Protein AF-A0A2V9XTF3-F1 (afdb_monomer)

Foldseek 3Di:
DDDDDDDDDDDDDDPDPPPPDPDPDPDPPDDPPPPDDDDDDDPDDDDPDPDPPPDAPFPDAAPNDTDHPVQLVVQLCVVPVVCVVVVDDDPVCVVVSSVVSVVVVNVVVVVVVVCVVVVPDDDPVNVVVD

Sequence (130 aa):
MRFQVGLGKAIGVAVMVSAVGCSAQVVASHAPTLVAPKAANAAVTTSPTPAPASSGNPVARVNGAVLTDRDLMREIEAIFPYAKIHNGVPKDMEPEMRKGALEMIIFEELLYQQALREKRTVASERLQRS

Structure (mmCIF, N/CA/C/O backbone):
data_AF-A0A2V9XTF3-F1
#
_entry.id   AF-A0A2V9XTF3-F1
#
loop_
_atom_site.group_PDB
_atom_site.id
_atom_site.type_symbol
_atom_site.label_atom_id
_atom_site.label_alt_id
_atom_site.label_comp_id
_atom_site.label_asym_id
_atom_site.label_entity_id
_atom_site.label_seq_id
_atom_site.pdbx_PDB_ins_code
_atom_site.Cartn_x
_atom_site.Cartn_y
_atom_site.Cartn_z
_atom_site.occupancy
_atom_site.B_iso_or_equiv
_atom_site.auth_seq_id
_atom_site.auth_comp_id
_atom_site.auth_asym_id
_atom_site.auth_atom_id
_atom_site.pdbx_PDB_model_num
ATOM 1 N N . MET A 1 1 ? 45.839 84.682 -0.759 1.00 36.44 1 MET A N 1
ATOM 2 C CA . MET A 1 1 ? 44.995 85.628 0.014 1.00 36.44 1 MET A CA 1
ATOM 3 C C . MET A 1 1 ? 43.551 85.399 -0.444 1.00 36.44 1 MET A C 1
ATOM 5 O O . MET A 1 1 ? 43.352 85.412 -1.645 1.00 36.44 1 MET A O 1
ATOM 9 N N . ARG A 1 2 ? 42.655 84.812 0.380 1.00 36.16 2 ARG A N 1
ATOM 10 C CA . ARG A 1 2 ? 41.664 85.500 1.262 1.00 36.16 2 ARG A CA 1
ATOM 11 C C . ARG A 1 2 ? 40.762 86.443 0.432 1.00 36.16 2 ARG A C 1
ATOM 13 O O . ARG A 1 2 ? 41.333 87.325 -0.185 1.00 36.16 2 ARG A O 1
ATOM 20 N N . PHE A 1 3 ? 39.429 86.363 0.313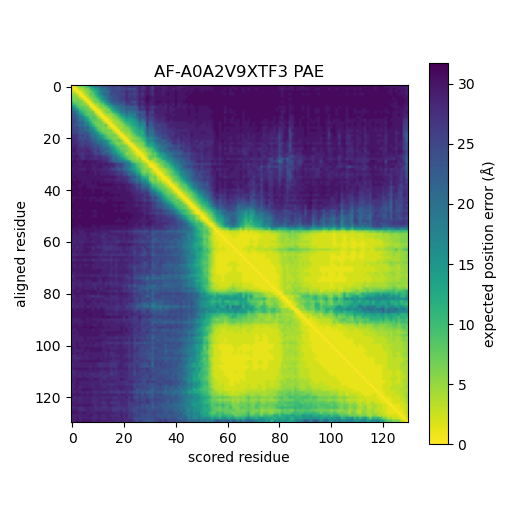 1.00 40.53 3 PHE A N 1
ATOM 21 C CA . PHE A 1 3 ? 38.271 85.832 1.075 1.00 40.53 3 PHE A CA 1
ATOM 22 C C . PHE A 1 3 ? 37.118 85.543 0.054 1.00 40.53 3 PHE A C 1
ATOM 24 O O . PHE A 1 3 ? 37.151 86.117 -1.028 1.00 40.53 3 PHE A O 1
ATOM 3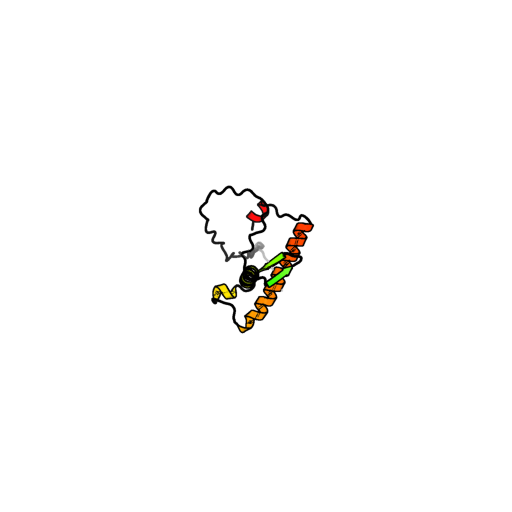1 N N . GLN A 1 4 ? 36.227 84.542 0.215 1.00 41.47 4 GLN A N 1
ATOM 32 C CA . GLN A 1 4 ? 34.908 84.572 0.918 1.00 41.47 4 GLN A CA 1
ATOM 33 C C . GLN A 1 4 ? 33.958 85.669 0.355 1.00 41.47 4 GLN A C 1
ATOM 35 O O . GLN A 1 4 ? 34.421 86.764 0.089 1.00 41.47 4 GLN A O 1
ATOM 40 N N . VAL A 1 5 ? 32.642 85.529 0.131 1.00 46.34 5 VAL A N 1
ATOM 41 C CA . VAL A 1 5 ? 31.538 84.812 0.805 1.00 46.34 5 VAL A CA 1
ATOM 42 C C . VAL A 1 5 ? 30.365 84.755 -0.206 1.00 46.34 5 VAL A C 1
ATOM 44 O O . VAL A 1 5 ? 30.132 85.733 -0.905 1.00 46.34 5 VAL A O 1
ATOM 47 N N . GLY A 1 6 ? 29.643 83.643 -0.366 1.00 41.03 6 GLY A N 1
ATOM 48 C CA . GLY A 1 6 ? 28.313 83.474 0.251 1.00 41.03 6 GLY A CA 1
ATOM 49 C C . GLY A 1 6 ? 27.219 83.349 -0.818 1.00 41.03 6 GLY A C 1
ATOM 50 O O . GLY A 1 6 ? 27.419 83.776 -1.943 1.00 41.03 6 GLY A O 1
ATOM 51 N N . LEU A 1 7 ? 26.026 82.814 -0.595 1.00 51.38 7 LEU A N 1
ATOM 52 C CA . LEU A 1 7 ? 25.372 82.093 0.494 1.00 51.38 7 LEU A CA 1
ATOM 53 C C . LEU A 1 7 ? 23.994 81.776 -0.123 1.00 51.38 7 LEU A C 1
ATOM 55 O O . LEU A 1 7 ? 23.320 82.707 -0.559 1.00 51.38 7 LEU A O 1
ATOM 59 N N . GLY A 1 8 ? 23.556 80.519 -0.226 1.00 39.25 8 GLY A N 1
ATOM 60 C CA . GLY A 1 8 ? 22.262 80.294 -0.876 1.00 39.25 8 GLY A CA 1
ATOM 61 C C . GLY A 1 8 ? 21.744 78.869 -0.938 1.00 39.25 8 GLY A C 1
ATOM 62 O O . GLY A 1 8 ? 21.912 78.206 -1.948 1.00 39.25 8 GLY A O 1
ATOM 63 N N . LYS A 1 9 ? 20.983 78.504 0.098 1.00 46.38 9 LYS A N 1
ATOM 64 C CA . LYS A 1 9 ? 19.832 77.583 0.067 1.00 46.38 9 LYS A CA 1
ATOM 65 C C . LYS A 1 9 ? 20.109 76.083 -0.121 1.00 46.38 9 LYS A C 1
ATOM 67 O O . LYS A 1 9 ? 20.228 75.567 -1.221 1.00 46.38 9 LYS A O 1
ATOM 72 N N . ALA A 1 10 ? 20.078 75.405 1.030 1.00 48.69 10 ALA A N 1
ATOM 73 C CA . ALA A 1 10 ? 19.309 74.188 1.302 1.00 48.69 10 ALA A CA 1
ATOM 74 C C . ALA A 1 10 ? 19.014 73.289 0.088 1.00 48.69 10 ALA A C 1
ATOM 76 O O . ALA A 1 10 ? 17.962 73.394 -0.540 1.00 48.69 10 ALA A O 1
ATOM 77 N N . ILE A 1 11 ? 19.918 72.349 -0.178 1.00 52.50 11 ILE A N 1
ATOM 78 C CA . ILE A 1 11 ? 19.595 71.176 -0.984 1.00 52.50 11 ILE A CA 1
ATOM 79 C C . ILE A 1 11 ? 18.875 70.207 -0.049 1.00 52.50 11 ILE A C 1
ATOM 81 O O . ILE A 1 11 ? 19.464 69.660 0.884 1.00 52.50 11 ILE A O 1
ATOM 85 N N . GLY A 1 12 ? 17.566 70.086 -0.264 1.00 44.97 12 GLY A N 1
ATOM 86 C CA . GLY A 1 12 ? 16.706 69.143 0.430 1.00 44.97 12 GLY A CA 1
ATOM 87 C C . GLY A 1 12 ? 17.237 67.723 0.275 1.00 44.97 12 GLY A C 1
ATOM 88 O O . GLY A 1 12 ? 17.488 67.244 -0.829 1.00 44.97 12 GLY A O 1
ATOM 89 N N . VAL A 1 13 ? 17.405 67.062 1.413 1.00 54.09 13 VAL A N 1
ATOM 90 C CA . VAL A 1 13 ? 17.679 65.635 1.511 1.00 54.09 13 VAL A CA 1
ATOM 91 C C . VAL A 1 13 ? 16.424 64.894 1.046 1.00 54.09 13 VAL A C 1
ATOM 93 O O . VAL A 1 13 ? 15.443 64.802 1.778 1.00 54.09 13 VAL A O 1
ATOM 96 N N . ALA A 1 14 ? 16.438 64.387 -0.185 1.00 49.78 14 ALA A N 1
ATOM 97 C CA . ALA A 1 14 ? 15.440 63.445 -0.674 1.00 49.78 14 ALA A CA 1
ATOM 98 C C . ALA A 1 14 ? 15.978 62.019 -0.477 1.00 49.78 14 ALA A C 1
ATOM 100 O O . ALA A 1 14 ? 16.658 61.471 -1.342 1.00 49.78 14 ALA A O 1
ATOM 101 N N . VAL A 1 15 ? 15.703 61.423 0.688 1.00 55.69 15 VAL A N 1
ATOM 102 C CA . VAL A 1 15 ? 15.870 59.976 0.891 1.00 55.69 15 VAL A CA 1
ATOM 103 C C . VAL A 1 15 ? 14.756 59.284 0.111 1.00 55.69 15 VAL A C 1
ATOM 105 O O . VAL A 1 15 ? 13.612 59.220 0.554 1.00 55.69 15 VAL A O 1
ATOM 108 N N . MET A 1 16 ? 15.088 58.790 -1.078 1.00 51.66 16 MET A N 1
ATOM 109 C CA . MET A 1 16 ? 14.201 57.942 -1.864 1.00 51.66 16 MET A CA 1
ATOM 110 C C . MET A 1 16 ? 14.275 56.519 -1.296 1.00 51.66 16 MET A C 1
ATOM 112 O O . MET A 1 16 ? 15.212 55.770 -1.566 1.00 51.66 16 MET A O 1
ATOM 116 N N . VAL A 1 17 ? 13.309 56.166 -0.445 1.00 61.66 17 VAL A N 1
ATOM 117 C CA . VAL A 1 17 ? 13.107 54.791 0.031 1.00 61.66 17 VAL A CA 1
ATOM 118 C C . VAL A 1 17 ? 12.498 53.981 -1.113 1.00 61.66 17 VAL A C 1
ATOM 120 O O . VAL A 1 17 ? 11.289 53.994 -1.322 1.00 61.66 17 VAL A O 1
ATOM 123 N N . SER A 1 18 ? 13.342 53.275 -1.860 1.00 56.66 18 SER A N 1
ATOM 124 C CA . SER A 1 18 ? 12.915 52.277 -2.845 1.00 56.66 18 SER A CA 1
ATOM 125 C C . SER A 1 18 ? 12.980 50.885 -2.218 1.00 56.66 18 SER A C 1
ATOM 127 O O . SER A 1 18 ? 13.958 50.161 -2.386 1.00 56.66 18 SER A O 1
ATOM 129 N N . ALA A 1 19 ? 11.939 50.503 -1.477 1.00 60.22 19 ALA A N 1
ATOM 130 C CA . ALA A 1 19 ? 11.730 49.115 -1.074 1.00 60.22 19 ALA A CA 1
ATOM 131 C C . ALA A 1 19 ? 10.982 48.380 -2.197 1.00 60.22 19 ALA A C 1
ATOM 133 O O . ALA A 1 19 ? 9.754 48.315 -2.211 1.00 60.22 19 ALA A O 1
ATOM 134 N N . VAL A 1 20 ? 11.727 47.848 -3.169 1.00 65.19 20 VAL A N 1
ATOM 135 C CA . VAL A 1 20 ? 11.184 46.904 -4.155 1.00 65.19 20 VAL A CA 1
ATOM 136 C C . VAL A 1 20 ? 11.025 45.556 -3.453 1.00 65.19 20 VAL A C 1
ATOM 138 O O . VAL A 1 20 ? 11.973 44.786 -3.319 1.00 65.19 20 VAL A O 1
ATOM 141 N N . GLY A 1 21 ? 9.822 45.297 -2.942 1.00 57.19 21 GLY A N 1
ATOM 142 C CA . GLY A 1 21 ? 9.429 43.980 -2.457 1.00 57.19 21 GLY A CA 1
ATOM 143 C C . GLY A 1 21 ? 9.328 43.015 -3.633 1.00 57.19 21 GLY A C 1
ATOM 144 O O . GLY A 1 21 ? 8.454 43.155 -4.483 1.00 57.19 21 GLY A O 1
ATOM 145 N N . CYS A 1 22 ? 10.229 42.039 -3.689 1.00 57.22 22 CYS A N 1
ATOM 146 C CA . CYS A 1 22 ? 10.153 40.935 -4.634 1.00 57.22 22 CYS A CA 1
ATOM 147 C C . CYS A 1 22 ? 9.095 39.942 -4.124 1.00 57.22 22 CYS A C 1
ATOM 149 O O . CYS A 1 22 ? 9.384 39.096 -3.279 1.00 57.22 22 CYS A O 1
ATOM 151 N N . SER A 1 23 ? 7.847 40.065 -4.575 1.00 61.38 23 SER A N 1
ATOM 152 C CA . SER A 1 23 ? 6.835 39.027 -4.373 1.00 61.38 23 SER A CA 1
ATOM 153 C C . SER A 1 23 ? 6.989 37.978 -5.473 1.00 61.38 23 SER A C 1
ATOM 155 O O . SER A 1 23 ? 6.492 38.136 -6.586 1.00 61.38 23 SER A O 1
ATOM 157 N N . ALA A 1 24 ? 7.704 36.893 -5.166 1.00 59.38 24 ALA A N 1
ATOM 158 C CA . ALA A 1 24 ? 7.702 35.700 -6.003 1.00 59.38 24 ALA A CA 1
ATOM 159 C C . ALA A 1 24 ? 6.274 35.135 -6.038 1.00 59.38 24 ALA A C 1
ATOM 161 O O . ALA A 1 24 ? 5.776 34.582 -5.057 1.00 59.38 24 ALA A O 1
ATOM 162 N N . GLN A 1 25 ? 5.593 35.328 -7.163 1.00 61.22 25 GLN A N 1
ATOM 163 C CA . GLN A 1 25 ? 4.292 34.732 -7.423 1.00 61.22 25 GLN A CA 1
ATOM 164 C C . GLN A 1 25 ? 4.532 33.268 -7.788 1.00 61.22 25 GLN A C 1
ATOM 166 O O . GLN A 1 25 ? 5.084 32.962 -8.844 1.00 61.22 25 GLN A O 1
ATOM 171 N N . VAL A 1 26 ? 4.169 32.354 -6.892 1.00 64.25 26 VAL A N 1
ATOM 172 C CA . VAL A 1 26 ? 4.194 30.922 -7.189 1.00 64.25 26 VAL A CA 1
ATOM 173 C C . VAL A 1 26 ? 3.048 30.647 -8.160 1.00 64.25 26 VAL A C 1
ATOM 175 O O . VAL A 1 26 ? 1.879 30.698 -7.784 1.00 64.25 26 VAL A O 1
ATOM 178 N N . VAL A 1 27 ? 3.375 30.396 -9.425 1.00 62.44 27 VAL A N 1
ATOM 179 C CA . VAL A 1 27 ? 2.407 29.904 -10.408 1.00 62.44 27 VAL A CA 1
ATOM 180 C C . VAL A 1 27 ? 2.161 28.430 -10.092 1.00 62.44 27 VAL A C 1
ATOM 182 O O . VAL A 1 27 ? 3.043 27.592 -10.266 1.00 62.44 27 VAL A O 1
ATOM 185 N N . ALA A 1 28 ? 0.975 28.104 -9.584 1.00 60.66 28 ALA A N 1
ATOM 186 C CA . ALA A 1 28 ? 0.542 26.721 -9.441 1.00 60.66 28 ALA A CA 1
ATOM 187 C C . ALA A 1 28 ? 0.249 26.144 -10.840 1.00 60.66 28 ALA A C 1
ATOM 189 O O . ALA A 1 28 ? -0.807 26.400 -11.412 1.00 60.66 28 ALA A O 1
ATOM 190 N N . SER A 1 29 ? 1.183 25.376 -11.408 1.00 64.69 29 SER A N 1
ATOM 191 C CA . SER A 1 29 ? 1.073 24.796 -12.763 1.00 64.69 29 SER A CA 1
ATOM 192 C C . SER A 1 29 ? 0.084 23.633 -12.894 1.00 64.69 29 SER A C 1
ATOM 194 O O . SER A 1 29 ? -0.047 23.050 -13.969 1.00 64.69 29 SER A O 1
ATOM 196 N N . HIS A 1 30 ? -0.623 23.272 -11.827 1.00 43.00 30 HIS A N 1
ATOM 197 C CA . HIS A 1 30 ? -1.544 22.144 -11.836 1.00 43.00 30 HIS A CA 1
ATOM 198 C C . HIS A 1 30 ? -2.883 22.581 -11.259 1.00 43.00 30 HIS A C 1
ATOM 200 O O . HIS A 1 30 ? -3.124 22.486 -10.059 1.00 43.00 30 HIS A O 1
ATOM 206 N N . ALA A 1 31 ? -3.761 23.075 -12.130 1.00 51.53 31 ALA A N 1
ATOM 207 C CA . ALA A 1 31 ? -5.182 23.113 -11.833 1.00 51.53 31 ALA A CA 1
ATOM 208 C C . ALA A 1 31 ? -5.695 21.659 -11.827 1.00 51.53 31 ALA A C 1
ATOM 210 O O . ALA A 1 31 ? -5.574 20.979 -12.853 1.00 51.53 31 ALA A O 1
ATOM 211 N N . PRO A 1 32 ? -6.257 21.145 -10.717 1.00 60.88 32 PRO A N 1
ATOM 212 C CA . PRO A 1 32 ? -6.948 19.867 -10.742 1.00 60.88 32 PRO A CA 1
ATOM 213 C C . PRO A 1 32 ? -8.131 20.012 -11.694 1.00 60.88 32 PRO A C 1
ATOM 215 O O . PRO A 1 32 ? -9.034 20.818 -11.466 1.00 60.88 32 PRO A O 1
ATOM 218 N N . THR A 1 33 ? -8.128 19.256 -12.788 1.00 60.31 33 THR A N 1
ATOM 219 C CA . THR A 1 33 ? -9.316 19.157 -13.636 1.00 60.31 33 THR A CA 1
ATOM 220 C C . THR A 1 33 ? -10.310 18.266 -12.899 1.00 60.31 33 THR A C 1
ATOM 222 O O . THR A 1 33 ? -10.303 17.046 -13.047 1.00 60.31 33 THR A O 1
ATOM 225 N N . LEU A 1 34 ? -11.127 18.874 -12.039 1.00 49.56 34 LEU A N 1
ATOM 226 C CA . LEU A 1 34 ? -12.280 18.225 -11.422 1.00 49.56 34 LEU A CA 1
ATOM 227 C C . LEU A 1 34 ? -13.326 17.977 -12.513 1.00 49.56 34 LEU A C 1
ATOM 229 O O . LEU A 1 34 ? -14.146 18.837 -12.828 1.00 49.56 34 LEU A O 1
ATOM 233 N N . VAL A 1 35 ? -13.293 16.786 -13.106 1.00 57.38 35 VAL A N 1
ATOM 234 C CA . VAL A 1 35 ? -14.433 16.264 -13.860 1.00 57.38 35 VAL A CA 1
ATOM 235 C C . VAL A 1 35 ? -15.500 15.894 -12.832 1.00 57.38 35 VAL A C 1
ATOM 237 O O . VAL A 1 35 ? -15.333 14.945 -12.071 1.00 57.38 35 VAL A O 1
ATOM 240 N N . ALA A 1 36 ? -16.580 16.673 -12.775 1.00 53.31 36 ALA A N 1
ATOM 241 C CA . ALA A 1 36 ? -17.718 16.393 -11.908 1.00 53.31 36 ALA A CA 1
ATOM 242 C C . ALA A 1 36 ? -18.370 15.050 -12.302 1.00 53.31 36 ALA A C 1
ATOM 244 O O . ALA A 1 36 ? -18.834 14.919 -13.440 1.00 53.31 36 ALA A O 1
ATOM 245 N N . PRO A 1 37 ? -18.471 14.055 -11.401 1.00 49.72 37 PRO A N 1
ATOM 246 C CA . PRO A 1 37 ? -19.327 12.912 -11.644 1.00 49.72 37 PRO A CA 1
ATOM 247 C C . PRO A 1 37 ? -20.786 13.329 -11.442 1.00 49.72 37 PRO A C 1
ATOM 249 O O . PRO A 1 37 ? -21.164 13.922 -10.431 1.00 49.72 37 PRO A O 1
ATOM 252 N N . LYS A 1 38 ? -21.617 12.998 -12.430 1.00 44.62 38 LYS A N 1
ATOM 253 C CA . LYS A 1 38 ? -23.077 13.077 -12.363 1.00 44.62 38 LYS A CA 1
ATOM 254 C C . LYS A 1 38 ? -23.573 12.336 -11.117 1.00 44.62 38 LYS A C 1
ATOM 256 O O . LYS A 1 38 ? -23.283 11.154 -10.950 1.00 44.62 38 LYS A O 1
ATOM 261 N N . ALA A 1 39 ? -24.330 13.031 -10.270 1.00 48.97 39 ALA A N 1
ATOM 262 C CA . ALA A 1 39 ? -24.923 12.465 -9.066 1.00 48.97 39 ALA A CA 1
ATOM 263 C C . ALA A 1 39 ? -25.844 11.285 -9.418 1.00 48.97 39 ALA A C 1
ATOM 265 O O . ALA A 1 39 ? -26.879 11.461 -10.063 1.00 48.97 39 ALA A O 1
ATOM 266 N N . ALA A 1 40 ? -25.467 10.088 -8.977 1.00 44.50 40 ALA A N 1
ATOM 267 C CA . ALA A 1 40 ? -26.381 8.971 -8.821 1.00 44.50 40 ALA A CA 1
ATOM 268 C C . ALA A 1 40 ? -26.621 8.805 -7.318 1.00 44.50 40 ALA A C 1
ATOM 270 O O . ALA A 1 40 ? -25.715 8.436 -6.572 1.00 44.50 40 ALA A O 1
ATOM 271 N N . ASN A 1 41 ? -27.836 9.126 -6.871 1.00 49.59 41 ASN A N 1
ATOM 272 C CA . ASN A 1 41 ? -28.285 8.819 -5.520 1.00 49.59 41 ASN A CA 1
ATOM 273 C C . ASN A 1 41 ? -28.267 7.299 -5.330 1.00 49.59 41 ASN A C 1
ATOM 275 O O . ASN A 1 41 ? -29.147 6.600 -5.827 1.00 49.59 41 ASN A O 1
ATOM 279 N N . ALA A 1 42 ? -27.300 6.801 -4.570 1.00 44.72 42 ALA A N 1
ATOM 280 C CA . ALA A 1 42 ? -27.373 5.494 -3.943 1.00 44.72 42 ALA A CA 1
ATOM 281 C C . ALA A 1 42 ? -27.045 5.686 -2.464 1.00 44.72 42 ALA A C 1
ATOM 283 O O . ALA A 1 42 ? -25.917 6.007 -2.095 1.00 44.72 42 ALA A O 1
ATOM 284 N N . ALA A 1 43 ? -28.064 5.544 -1.619 1.00 50.50 43 ALA A N 1
ATOM 285 C CA . ALA A 1 43 ? -27.892 5.463 -0.180 1.00 50.50 43 ALA A CA 1
ATOM 286 C C . ALA A 1 43 ? -27.028 4.230 0.130 1.00 50.50 43 ALA A C 1
ATOM 288 O O . ALA A 1 43 ? -27.492 3.098 0.017 1.00 50.50 43 ALA A O 1
ATOM 289 N N . VAL A 1 44 ? -25.759 4.451 0.473 1.00 44.12 44 VAL A N 1
ATOM 290 C CA . VAL A 1 44 ? -24.845 3.399 0.922 1.00 44.12 44 VAL A CA 1
ATOM 291 C C . VAL A 1 44 ? -24.863 3.383 2.441 1.00 44.12 44 VAL A C 1
ATOM 293 O O . VAL A 1 44 ? -24.332 4.271 3.105 1.00 44.12 44 VAL A O 1
ATOM 296 N N . THR A 1 45 ? -25.497 2.351 2.988 1.00 40.06 45 THR A N 1
ATOM 297 C CA . THR A 1 45 ? -25.323 1.918 4.371 1.00 40.06 45 THR A CA 1
ATOM 298 C C . THR A 1 45 ? -23.839 1.633 4.609 1.00 40.06 45 THR A C 1
ATOM 300 O O . THR A 1 45 ? -23.256 0.736 4.005 1.00 40.06 45 THR A O 1
ATOM 303 N N . THR A 1 46 ? -23.212 2.417 5.481 1.00 48.97 46 THR A N 1
ATOM 304 C CA . THR A 1 46 ? -21.815 2.261 5.891 1.00 48.97 46 THR A CA 1
ATOM 305 C C . THR A 1 46 ? -21.674 1.087 6.858 1.00 48.97 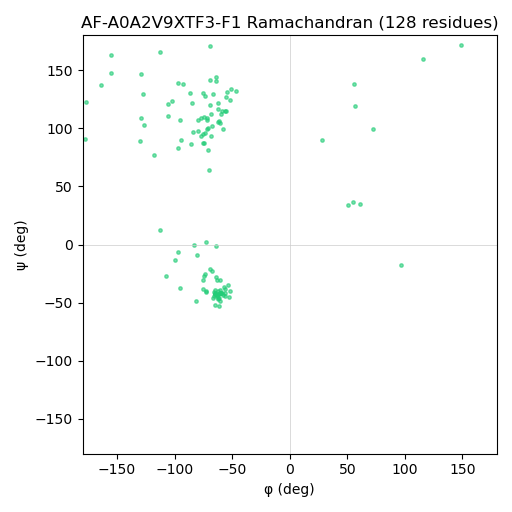46 THR A C 1
ATOM 307 O O . THR A 1 46 ? -21.733 1.254 8.074 1.00 48.97 46 THR A O 1
ATOM 310 N N . SER A 1 47 ? -21.479 -0.111 6.319 1.00 47.72 47 SER A N 1
ATOM 311 C CA . SER A 1 47 ? -20.830 -1.220 7.026 1.00 47.72 47 SER A CA 1
ATOM 312 C C . SER A 1 47 ? -19.354 -1.271 6.614 1.00 47.72 47 SER A C 1
ATOM 314 O O . SER A 1 47 ? -19.084 -1.117 5.420 1.00 47.72 47 SER A O 1
ATOM 316 N N . PRO A 1 48 ? -18.392 -1.513 7.528 1.00 56.16 48 PRO A N 1
ATOM 317 C CA . PRO A 1 48 ? -16.989 -1.702 7.172 1.00 56.16 48 PRO A CA 1
ATOM 318 C C . PRO A 1 48 ? -16.853 -3.057 6.474 1.00 56.16 48 PRO A C 1
ATOM 320 O O . PRO A 1 48 ? -16.546 -4.075 7.084 1.00 56.16 48 PRO A O 1
ATOM 323 N N . TH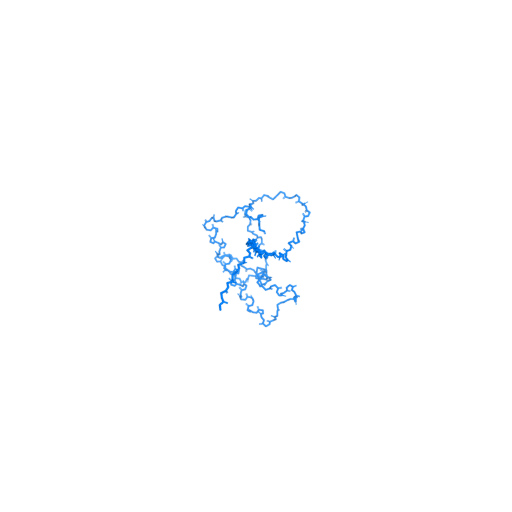R A 1 49 ? -17.174 -3.088 5.187 1.00 47.50 49 THR A N 1
ATOM 324 C CA . THR A 1 49 ? -16.876 -4.229 4.328 1.00 47.50 49 THR A CA 1
ATOM 325 C C . THR A 1 49 ? -15.442 -4.021 3.857 1.00 47.50 49 THR A C 1
ATOM 327 O O . THR A 1 49 ? -15.166 -2.962 3.285 1.00 47.50 49 THR A O 1
ATOM 330 N N . PRO A 1 50 ? -14.512 -4.961 4.112 1.00 57.16 50 PRO A N 1
ATOM 331 C CA . PRO A 1 50 ? -13.212 -4.934 3.456 1.00 57.16 50 PRO A CA 1
ATOM 332 C C . PRO A 1 50 ? -13.462 -4.797 1.956 1.00 57.16 50 PRO A C 1
ATOM 334 O O . PRO A 1 50 ? -14.348 -5.474 1.428 1.00 57.16 50 PRO A O 1
ATOM 337 N N . ALA A 1 51 ? -12.745 -3.895 1.283 1.00 55.97 51 ALA A N 1
ATOM 338 C CA . ALA A 1 51 ? -12.853 -3.758 -0.165 1.00 55.97 51 ALA A CA 1
ATOM 339 C C . ALA A 1 51 ? -12.781 -5.161 -0.798 1.00 55.97 51 ALA A C 1
ATOM 341 O O . ALA A 1 51 ? -11.920 -5.947 -0.390 1.00 55.97 51 ALA A O 1
ATOM 342 N N . PRO A 1 52 ? -13.683 -5.528 -1.728 1.00 49.22 52 PRO A N 1
ATOM 343 C CA . PRO A 1 52 ? -13.640 -6.849 -2.325 1.00 49.22 52 PRO A CA 1
ATOM 344 C C . PRO A 1 52 ? -12.286 -6.990 -3.015 1.00 49.22 52 PRO A C 1
ATOM 346 O O . PRO A 1 52 ? -12.002 -6.284 -3.987 1.00 49.22 52 PRO A O 1
ATOM 349 N N . ALA A 1 53 ? -11.443 -7.875 -2.479 1.00 55.66 53 ALA A N 1
ATOM 350 C CA . ALA A 1 53 ? -10.232 -8.320 -3.137 1.00 55.66 53 ALA A CA 1
ATOM 351 C C . ALA A 1 53 ? -10.674 -8.914 -4.475 1.00 55.66 53 ALA A C 1
ATOM 353 O O . ALA A 1 53 ? -11.206 -10.020 -4.545 1.00 55.66 53 ALA A O 1
ATOM 354 N N . SER A 1 54 ? -10.551 -8.131 -5.542 1.00 52.47 54 SER A N 1
ATOM 355 C CA . SER A 1 54 ? -10.674 -8.642 -6.899 1.00 52.47 54 SER A CA 1
ATOM 356 C C . SER A 1 54 ? -9.658 -9.768 -7.010 1.00 52.47 54 SER A C 1
ATOM 358 O O . SER A 1 54 ? -8.464 -9.515 -6.875 1.00 52.47 54 SER A O 1
ATOM 360 N N . SER A 1 55 ? -10.146 -10.994 -7.189 1.00 60.50 55 SER A N 1
ATOM 361 C CA . SER A 1 55 ? -9.412 -12.250 -7.032 1.00 60.50 55 SER A CA 1
ATOM 362 C C . SER A 1 55 ? -8.366 -12.473 -8.132 1.00 60.50 55 SER A C 1
ATOM 364 O O . SER A 1 55 ? -8.493 -13.384 -8.948 1.00 60.50 55 SER A O 1
ATOM 366 N N . GLY A 1 56 ? -7.348 -11.615 -8.187 1.00 76.31 56 GLY A N 1
ATOM 367 C CA . GLY A 1 56 ? -6.093 -11.913 -8.867 1.00 76.31 56 GLY A CA 1
ATOM 368 C C . GLY A 1 56 ? -5.318 -12.990 -8.107 1.00 76.31 56 GLY A C 1
ATOM 369 O O . GLY A 1 56 ? -5.679 -13.351 -6.982 1.00 76.31 56 GLY A O 1
ATOM 370 N N . ASN A 1 57 ? -4.243 -13.510 -8.704 1.00 91.75 57 ASN A N 1
ATOM 371 C CA . ASN A 1 57 ? -3.431 -14.513 -8.021 1.00 91.75 57 ASN A CA 1
ATOM 372 C C . ASN A 1 57 ? -2.793 -13.904 -6.761 1.00 91.75 57 ASN A C 1
ATOM 374 O O . ASN A 1 57 ? -2.426 -12.724 -6.765 1.00 91.75 57 ASN A O 1
ATOM 378 N N . PRO A 1 58 ? -2.662 -14.684 -5.676 1.00 95.69 58 PRO A N 1
ATOM 379 C CA . PRO A 1 58 ? -1.984 -14.224 -4.475 1.00 95.69 58 PRO A CA 1
ATOM 380 C C . PRO A 1 58 ? -0.492 -14.008 -4.758 1.00 95.69 58 PRO A C 1
ATOM 382 O O . PRO A 1 58 ? 0.177 -14.912 -5.255 1.00 95.69 58 PRO A O 1
ATOM 385 N N . VAL A 1 59 ? 0.033 -12.838 -4.389 1.00 96.31 59 VAL A N 1
ATOM 386 C CA . VAL A 1 59 ? 1.462 -12.493 -4.526 1.00 96.31 59 VAL A CA 1
ATOM 387 C C . VAL A 1 59 ? 2.191 -12.464 -3.185 1.00 96.31 59 VAL A C 1
ATOM 389 O O . VAL A 1 59 ? 3.388 -12.730 -3.132 1.00 96.31 59 VAL A O 1
ATOM 392 N N . ALA A 1 60 ? 1.478 -12.182 -2.090 1.00 96.50 60 ALA A N 1
ATOM 393 C CA . ALA A 1 60 ? 2.020 -12.212 -0.734 1.00 96.50 60 ALA A CA 1
ATOM 394 C C . ALA A 1 60 ? 0.921 -12.442 0.312 1.00 96.50 60 ALA A C 1
ATOM 396 O O . ALA A 1 60 ? -0.273 -12.276 0.051 1.00 96.50 60 ALA A O 1
ATOM 397 N N . ARG A 1 61 ? 1.340 -12.826 1.523 1.00 97.38 61 ARG A N 1
ATOM 398 C CA . ARG A 1 61 ? 0.473 -12.921 2.702 1.00 97.38 61 ARG A CA 1
ATOM 399 C C . ARG A 1 61 ? 1.077 -12.140 3.862 1.00 97.38 61 ARG A C 1
ATOM 401 O O . ARG A 1 61 ? 2.234 -12.365 4.201 1.00 97.38 61 ARG A O 1
ATOM 408 N N . VAL A 1 62 ? 0.279 -11.280 4.493 1.00 97.56 62 VAL A N 1
ATOM 409 C CA . VAL A 1 62 ? 0.698 -10.415 5.608 1.00 97.56 62 VAL A CA 1
ATOM 410 C C . VAL A 1 62 ? -0.248 -10.633 6.786 1.00 97.56 62 VAL A C 1
ATOM 412 O O . VAL A 1 62 ? -1.388 -10.181 6.769 1.00 97.56 62 VAL A O 1
ATOM 415 N N . ASN A 1 63 ? 0.190 -11.379 7.805 1.00 97.19 63 ASN A N 1
ATOM 416 C CA . ASN A 1 63 ? -0.616 -11.721 8.993 1.00 97.19 63 ASN A CA 1
ATOM 417 C C . ASN A 1 63 ? -2.015 -12.295 8.677 1.00 97.19 63 ASN A C 1
ATOM 419 O O . ASN A 1 63 ? -2.979 -12.058 9.399 1.00 97.19 63 ASN A O 1
ATOM 423 N N . GLY A 1 64 ? -2.132 -13.051 7.584 1.00 94.88 64 GLY A N 1
ATOM 424 C CA . GLY A 1 64 ? -3.394 -13.643 7.132 1.00 94.88 64 GLY A CA 1
ATOM 425 C C . GLY A 1 64 ? -4.131 -12.837 6.059 1.00 94.88 64 GLY A C 1
ATOM 426 O O . GLY A 1 64 ? -4.937 -13.430 5.342 1.00 94.88 64 GLY A O 1
ATOM 427 N N . ALA A 1 65 ? -3.807 -11.554 5.866 1.00 96.38 65 ALA A N 1
ATOM 428 C CA . ALA A 1 65 ? -4.263 -10.789 4.707 1.00 96.38 65 ALA A CA 1
ATOM 429 C C . ALA A 1 65 ? -3.578 -11.300 3.432 1.00 96.38 65 ALA A C 1
ATOM 431 O O . ALA A 1 65 ? -2.400 -11.667 3.458 1.00 96.38 65 ALA A O 1
ATOM 432 N N . VAL A 1 66 ? -4.318 -11.355 2.325 1.00 96.88 66 VAL A N 1
ATOM 433 C CA . VAL A 1 66 ? -3.810 -11.788 1.016 1.00 96.88 66 VAL A CA 1
ATOM 434 C C . VAL A 1 66 ? -3.657 -10.563 0.131 1.00 96.88 66 VAL A C 1
ATOM 436 O O . VAL A 1 66 ? -4.645 -9.893 -0.148 1.00 96.88 66 VAL A O 1
ATOM 439 N N . LEU A 1 67 ? -2.433 -10.320 -0.331 1.00 96.75 67 LEU A N 1
ATOM 440 C CA . LEU A 1 67 ? -2.139 -9.320 -1.351 1.00 96.75 67 LEU A CA 1
ATOM 441 C C . LEU A 1 67 ? -2.163 -9.997 -2.721 1.00 96.75 67 LEU A C 1
ATOM 443 O O . LEU A 1 67 ? -1.658 -11.117 -2.870 1.00 96.75 67 LEU A O 1
ATOM 447 N N . THR A 1 68 ? -2.756 -9.341 -3.713 1.00 97.06 68 THR A N 1
ATOM 448 C CA . THR A 1 68 ? -3.020 -9.913 -5.040 1.00 97.06 68 THR A CA 1
ATOM 449 C C . THR A 1 68 ? -2.200 -9.248 -6.144 1.00 97.06 68 THR A C 1
ATOM 451 O O . THR A 1 68 ? -1.669 -8.151 -5.975 1.00 97.06 68 THR A O 1
ATOM 454 N N . ASP A 1 69 ? -2.145 -9.884 -7.317 1.00 94.44 69 ASP A N 1
ATOM 455 C CA . ASP A 1 69 ? -1.547 -9.293 -8.524 1.00 94.44 69 ASP A CA 1
ATOM 456 C C . ASP A 1 69 ? -2.134 -7.913 -8.856 1.00 94.44 69 ASP A C 1
ATOM 458 O O . ASP A 1 69 ? -1.416 -7.030 -9.320 1.00 94.44 69 ASP A O 1
ATOM 462 N N . ARG A 1 70 ? -3.429 -7.696 -8.598 1.00 93.50 70 ARG A N 1
ATOM 463 C CA . ARG A 1 70 ? -4.070 -6.396 -8.827 1.00 93.50 70 ARG A CA 1
ATOM 464 C C . ARG A 1 70 ? -3.481 -5.321 -7.915 1.00 93.50 70 ARG A C 1
ATOM 466 O O . ARG A 1 70 ? -3.259 -4.204 -8.376 1.00 93.50 70 ARG A O 1
ATOM 473 N N . ASP A 1 71 ? -3.261 -5.648 -6.646 1.00 95.12 71 ASP A N 1
ATOM 474 C CA . ASP A 1 71 ? -2.702 -4.709 -5.669 1.00 95.12 71 ASP A CA 1
ATOM 475 C C . ASP A 1 71 ? -1.272 -4.342 -6.064 1.00 95.12 71 ASP A C 1
ATOM 477 O O . ASP A 1 71 ? -0.919 -3.166 -6.108 1.00 95.12 71 ASP A O 1
ATOM 481 N N . LEU A 1 72 ? -0.495 -5.346 -6.479 1.00 93.88 72 LEU A N 1
ATOM 482 C CA . LEU A 1 72 ? 0.858 -5.148 -6.977 1.00 93.88 72 LEU A CA 1
ATOM 483 C C . LEU A 1 72 ? 0.897 -4.277 -8.239 1.00 93.88 72 LEU A C 1
ATOM 485 O O . LEU A 1 72 ? 1.702 -3.355 -8.309 1.00 93.88 72 LEU A O 1
ATOM 489 N N . MET A 1 73 ? 0.038 -4.531 -9.231 1.00 90.69 73 MET A N 1
ATOM 490 C CA . MET A 1 73 ? 0.003 -3.717 -10.455 1.00 90.69 73 MET A CA 1
ATOM 491 C C . MET A 1 73 ? -0.429 -2.278 -10.174 1.00 90.69 73 MET A C 1
ATOM 493 O O . MET A 1 73 ? 0.190 -1.347 -10.688 1.00 90.69 73 MET A O 1
ATOM 497 N N . ARG A 1 74 ? -1.438 -2.084 -9.316 1.00 91.94 74 ARG A N 1
ATOM 498 C CA . ARG A 1 74 ? -1.863 -0.747 -8.882 1.00 91.94 74 ARG A CA 1
ATOM 499 C C . ARG A 1 74 ? -0.702 0.024 -8.256 1.00 91.94 74 ARG A C 1
ATOM 501 O O . ARG A 1 74 ? -0.556 1.211 -8.536 1.00 91.94 74 ARG A O 1
ATOM 508 N N . GLU A 1 75 ? 0.105 -0.640 -7.435 1.00 94.25 75 GLU A N 1
ATOM 509 C CA . GLU A 1 75 ? 1.241 -0.002 -6.776 1.00 94.25 75 GLU A CA 1
ATOM 510 C C . GLU A 1 75 ? 2.393 0.295 -7.743 1.00 94.25 75 GLU A C 1
ATOM 512 O O . GLU A 1 75 ? 2.949 1.392 -7.721 1.00 94.25 75 GLU A O 1
ATOM 517 N N . ILE A 1 76 ? 2.700 -0.616 -8.673 1.00 90.94 76 ILE A N 1
ATOM 518 C CA . ILE A 1 76 ? 3.676 -0.344 -9.741 1.00 90.94 76 ILE A CA 1
ATOM 519 C C . ILE A 1 76 ? 3.264 0.899 -10.539 1.00 90.94 76 ILE A C 1
ATOM 521 O O . ILE A 1 76 ? 4.097 1.763 -10.795 1.00 90.94 76 ILE A O 1
ATOM 525 N N . GLU A 1 77 ? 1.985 1.040 -10.891 1.00 88.69 77 GLU A N 1
ATOM 526 C CA . GLU A 1 77 ? 1.474 2.216 -11.606 1.00 88.69 77 GLU A CA 1
ATOM 527 C C . GLU A 1 77 ? 1.459 3.509 -10.771 1.00 88.69 77 GLU A C 1
ATOM 529 O O . GLU A 1 77 ? 1.382 4.608 -11.340 1.00 88.69 77 GLU A O 1
ATOM 534 N N . ALA A 1 78 ? 1.472 3.392 -9.440 1.00 89.38 78 ALA A N 1
ATOM 535 C CA . ALA A 1 78 ? 1.536 4.518 -8.514 1.00 89.38 78 ALA A CA 1
ATOM 536 C C . ALA A 1 78 ? 2.977 5.019 -8.345 1.00 89.38 78 ALA A C 1
ATOM 538 O O . ALA A 1 78 ? 3.224 6.217 -8.491 1.00 89.38 78 ALA A O 1
ATOM 539 N N . ILE A 1 79 ? 3.925 4.108 -8.102 1.00 83.88 79 ILE A N 1
ATOM 540 C CA . ILE A 1 79 ? 5.347 4.427 -7.902 1.00 83.88 79 ILE A CA 1
ATOM 541 C C . ILE A 1 79 ? 6.026 4.772 -9.232 1.00 83.88 79 ILE A C 1
ATOM 543 O O . ILE A 1 79 ? 6.842 5.692 -9.305 1.00 83.88 79 ILE A O 1
ATOM 547 N N . PHE A 1 80 ? 5.669 4.063 -10.303 1.00 81.38 80 PHE A N 1
ATOM 548 C CA . PHE A 1 80 ? 6.272 4.202 -11.624 1.00 81.38 80 PHE A CA 1
ATOM 549 C C . PHE A 1 80 ? 5.224 4.660 -12.648 1.00 81.38 80 PHE A C 1
ATOM 551 O O . PHE A 1 80 ? 4.793 3.884 -13.508 1.00 81.38 80 PHE A O 1
ATOM 558 N N . PRO A 1 81 ? 4.849 5.957 -12.656 1.00 76.38 81 PRO A N 1
ATOM 559 C CA . PRO A 1 81 ? 3.900 6.502 -13.629 1.00 76.38 81 PRO A CA 1
ATOM 560 C C . PRO A 1 81 ? 4.4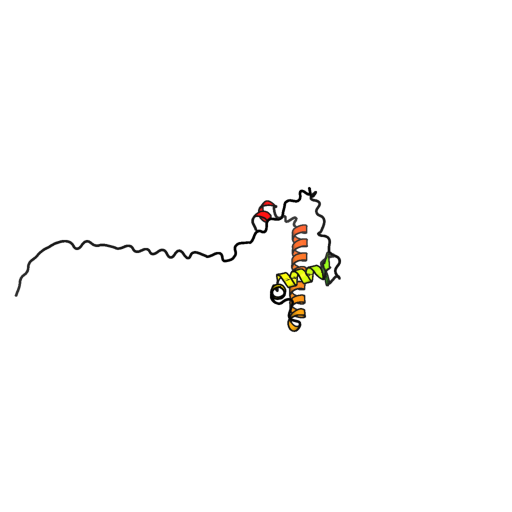17 6.452 -15.079 1.00 76.38 81 PRO A C 1
ATOM 562 O O . PRO A 1 81 ? 3.688 6.807 -16.005 1.00 76.38 81 PRO A O 1
ATOM 565 N N . TYR A 1 82 ? 5.644 5.965 -15.298 1.00 66.81 82 TYR A N 1
ATOM 566 C CA . TYR A 1 82 ? 6.225 5.692 -16.609 1.00 66.81 82 TYR A CA 1
ATOM 567 C C . TYR A 1 82 ? 5.314 4.819 -17.483 1.00 66.81 82 TYR A C 1
ATOM 569 O O . TYR A 1 82 ? 5.134 5.115 -18.665 1.00 66.81 82 TYR A O 1
ATOM 577 N N . ALA A 1 83 ? 4.656 3.810 -16.897 1.00 64.00 83 ALA A N 1
ATOM 578 C CA . ALA A 1 83 ? 3.749 2.926 -17.628 1.00 64.00 83 ALA A CA 1
ATOM 579 C C . ALA A 1 83 ? 2.560 3.670 -18.262 1.00 64.00 83 ALA A C 1
ATOM 581 O O . ALA A 1 83 ? 2.105 3.287 -19.338 1.00 64.00 83 ALA A O 1
ATOM 582 N N . LYS A 1 84 ? 2.103 4.770 -17.647 1.00 70.50 84 LYS A N 1
ATOM 583 C CA . LYS A 1 84 ? 0.985 5.587 -18.148 1.00 70.50 84 LYS A CA 1
ATOM 584 C C . LYS A 1 84 ? 1.373 6.444 -19.353 1.00 70.50 84 LYS A C 1
ATOM 586 O O . LYS A 1 84 ? 0.512 6.782 -20.155 1.00 70.50 84 LYS A O 1
ATOM 591 N N . ILE A 1 85 ? 2.654 6.800 -19.471 1.00 75.25 85 ILE A N 1
ATOM 592 C CA . ILE A 1 85 ? 3.172 7.675 -20.534 1.00 75.25 85 ILE A CA 1
ATOM 593 C C . ILE A 1 85 ? 3.730 6.847 -21.700 1.00 75.25 85 ILE A C 1
ATOM 595 O O . ILE A 1 85 ? 3.551 7.210 -22.859 1.00 75.25 85 ILE A O 1
ATOM 599 N N . HIS A 1 86 ? 4.377 5.719 -21.400 1.00 74.19 86 HIS A N 1
ATOM 600 C CA . HIS A 1 86 ? 5.112 4.902 -22.371 1.00 74.19 86 HIS A CA 1
ATOM 601 C C . HIS A 1 86 ? 4.481 3.527 -22.634 1.00 74.19 86 HIS A C 1
ATOM 603 O O . HIS A 1 86 ? 5.090 2.679 -23.282 1.00 74.19 86 HIS A O 1
ATOM 609 N N . ASN A 1 87 ? 3.239 3.328 -22.181 1.00 69.75 87 ASN A N 1
ATOM 610 C CA . ASN A 1 87 ? 2.429 2.134 -22.428 1.00 69.75 87 ASN A CA 1
ATOM 611 C C . ASN A 1 87 ? 3.044 0.830 -21.884 1.00 69.75 87 ASN A C 1
ATOM 613 O O . ASN A 1 87 ? 2.907 -0.236 -22.485 1.00 69.75 87 ASN A O 1
ATOM 617 N N . GLY A 1 88 ? 3.734 0.923 -20.746 1.00 68.81 88 GLY A N 1
ATOM 618 C CA . GLY A 1 88 ? 4.283 -0.229 -20.040 1.00 68.81 88 GLY A CA 1
ATOM 619 C C . GLY A 1 88 ? 5.568 0.057 -19.271 1.00 68.81 88 GLY A C 1
ATOM 620 O O . GLY A 1 88 ? 6.178 1.122 -19.371 1.00 68.81 88 GLY A O 1
ATOM 621 N N . VAL A 1 89 ? 5.965 -0.938 -18.487 1.00 72.19 89 VAL A N 1
ATOM 622 C CA . VAL A 1 89 ? 7.240 -0.987 -17.774 1.00 72.19 89 VAL A CA 1
ATOM 623 C C . VAL A 1 89 ? 8.306 -1.588 -18.703 1.00 72.19 89 VAL A C 1
ATOM 625 O O . VAL A 1 89 ? 8.057 -2.649 -19.283 1.00 72.19 89 VAL A O 1
ATOM 628 N N . PRO A 1 90 ? 9.491 -0.962 -18.863 1.00 82.94 90 PRO A N 1
ATOM 629 C CA . PRO A 1 90 ? 10.611 -1.592 -19.556 1.00 82.94 90 PRO A CA 1
ATOM 630 C C . PRO A 1 90 ? 10.935 -2.959 -18.941 1.00 82.94 90 PRO A C 1
ATOM 632 O O . PRO A 1 90 ? 11.076 -3.070 -17.724 1.00 82.94 90 PRO A O 1
ATOM 635 N N . LYS A 1 91 ? 11.077 -3.995 -19.779 1.00 84.62 91 LYS A N 1
ATOM 636 C CA . LYS A 1 91 ? 11.245 -5.390 -19.324 1.00 84.62 91 LYS A CA 1
ATOM 637 C C . LYS A 1 91 ? 12.435 -5.579 -18.385 1.00 84.62 91 LYS A C 1
ATOM 639 O O . LYS A 1 91 ? 12.323 -6.300 -17.402 1.00 84.62 91 LYS A O 1
ATOM 644 N N . ASP A 1 92 ? 13.537 -4.885 -18.651 1.00 88.50 92 ASP A N 1
ATOM 645 C CA . ASP A 1 92 ? 14.760 -4.995 -17.849 1.00 88.50 92 ASP A CA 1
ATOM 646 C C . ASP A 1 92 ? 14.585 -4.430 -16.429 1.00 88.50 92 ASP A C 1
ATOM 648 O O . ASP A 1 92 ? 15.298 -4.823 -15.511 1.00 88.50 92 ASP A O 1
ATOM 652 N N . MET A 1 93 ? 13.609 -3.537 -16.235 1.00 87.44 93 MET A N 1
ATOM 653 C CA . MET A 1 93 ? 13.300 -2.915 -14.946 1.00 87.44 93 MET A CA 1
ATOM 654 C C . MET A 1 93 ? 12.116 -3.575 -14.229 1.00 87.44 93 MET A C 1
ATOM 656 O O . MET A 1 93 ? 11.904 -3.324 -13.043 1.00 87.44 93 MET A O 1
ATOM 660 N N . GLU A 1 94 ? 11.339 -4.417 -14.916 1.00 87.75 94 GLU A N 1
ATOM 661 C CA . GLU A 1 94 ? 10.145 -5.061 -14.356 1.00 87.75 94 GLU A CA 1
ATOM 662 C C . GLU A 1 94 ? 10.417 -5.797 -13.032 1.00 87.75 94 GLU A C 1
ATOM 664 O O . GLU A 1 94 ? 9.649 -5.589 -12.085 1.00 87.75 94 GLU A O 1
ATOM 669 N N . PRO A 1 95 ? 11.496 -6.599 -12.890 1.00 92.50 95 PRO A N 1
ATOM 670 C CA . PRO A 1 95 ? 11.747 -7.324 -11.646 1.00 92.50 95 PRO A CA 1
ATOM 671 C C . PRO A 1 95 ? 11.978 -6.390 -10.454 1.00 92.50 95 PRO A C 1
ATOM 673 O O . PRO A 1 95 ? 11.483 -6.647 -9.357 1.00 92.50 95 PRO A O 1
ATOM 676 N N . GLU A 1 96 ? 12.703 -5.291 -10.668 1.00 91.62 96 GLU A N 1
ATOM 677 C CA . GLU A 1 96 ? 13.011 -4.319 -9.619 1.00 91.62 96 GLU A CA 1
ATOM 678 C C . GLU A 1 96 ? 11.776 -3.498 -9.237 1.00 91.62 96 GLU A C 1
ATOM 680 O O . GLU A 1 96 ? 11.502 -3.321 -8.050 1.00 91.62 96 GLU A O 1
ATOM 685 N N . MET A 1 97 ? 10.966 -3.085 -10.216 1.00 91.12 97 MET A N 1
ATOM 686 C CA . MET A 1 97 ? 9.702 -2.400 -9.938 1.00 91.12 97 MET A CA 1
ATOM 687 C C . MET A 1 97 ? 8.721 -3.290 -9.183 1.00 91.12 97 MET A C 1
ATOM 689 O O . MET A 1 97 ? 8.127 -2.847 -8.203 1.00 91.12 97 MET A O 1
ATOM 693 N N . ARG A 1 98 ? 8.575 -4.556 -9.601 1.0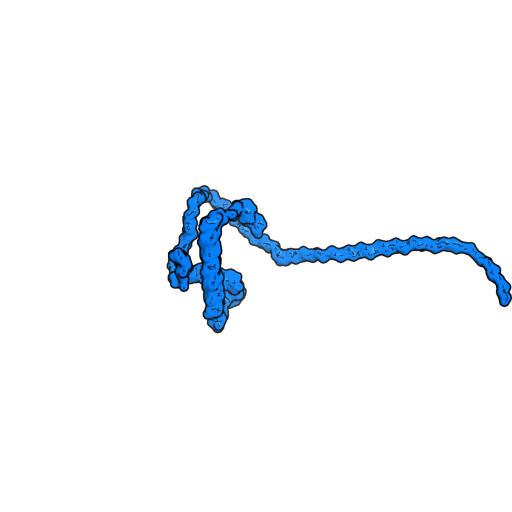0 93.56 98 ARG A N 1
ATOM 694 C CA . ARG A 1 98 ? 7.756 -5.540 -8.881 1.00 93.56 98 ARG A CA 1
ATOM 695 C C . ARG A 1 98 ? 8.240 -5.707 -7.449 1.00 93.56 98 ARG A C 1
ATOM 697 O O . ARG A 1 98 ? 7.415 -5.736 -6.545 1.00 93.56 98 ARG A O 1
ATOM 704 N N . LYS A 1 99 ? 9.554 -5.793 -7.234 1.00 95.31 99 LYS A N 1
ATOM 705 C CA . LYS A 1 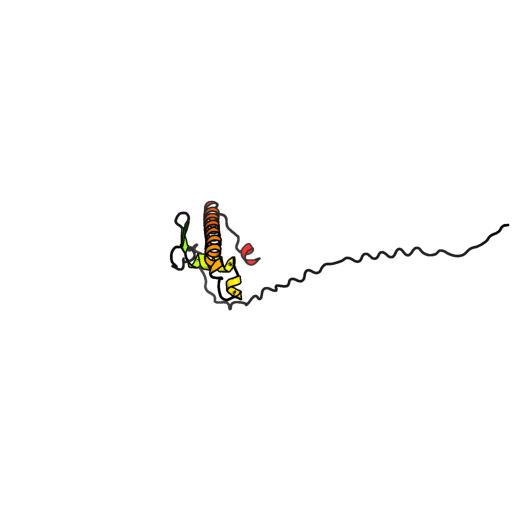99 ? 10.127 -5.890 -5.890 1.00 95.31 99 LYS A CA 1
ATOM 706 C C . LYS A 1 99 ? 9.787 -4.658 -5.044 1.00 95.31 99 LYS A C 1
ATOM 708 O O . LYS A 1 99 ? 9.242 -4.821 -3.958 1.00 95.31 99 LYS A O 1
ATOM 713 N N . GLY A 1 100 ? 10.058 -3.453 -5.544 1.00 94.88 100 GLY A N 1
ATOM 714 C CA . GLY A 1 100 ? 9.797 -2.214 -4.804 1.00 94.88 100 GLY A CA 1
ATOM 715 C C . GLY A 1 100 ? 8.313 -2.007 -4.490 1.00 94.88 100 GLY A C 1
ATOM 716 O O . GLY A 1 100 ? 7.955 -1.682 -3.361 1.00 94.88 100 GLY A O 1
ATOM 717 N N . ALA A 1 101 ? 7.433 -2.275 -5.456 1.00 95.62 101 ALA A N 1
ATOM 718 C CA . ALA A 1 101 ? 5.991 -2.212 -5.248 1.00 95.62 101 ALA A CA 1
ATOM 719 C C . ALA A 1 101 ? 5.503 -3.267 -4.245 1.00 95.62 101 ALA A C 1
ATOM 721 O O . ALA A 1 101 ? 4.663 -2.962 -3.405 1.00 95.62 101 ALA A O 1
ATOM 722 N N . LEU A 1 102 ? 6.057 -4.487 -4.283 1.00 97.44 102 LEU A N 1
ATOM 723 C CA . LEU A 1 102 ? 5.722 -5.541 -3.325 1.00 97.44 102 LEU A CA 1
ATOM 724 C C . LEU A 1 102 ? 6.108 -5.149 -1.892 1.00 97.44 102 LEU A C 1
ATOM 726 O O . LEU A 1 102 ? 5.321 -5.349 -0.970 1.00 97.44 102 LEU A O 1
ATOM 730 N N . GLU A 1 103 ? 7.297 -4.574 -1.703 1.00 97.81 103 GLU A N 1
ATOM 731 C CA . GLU A 1 103 ? 7.742 -4.056 -0.405 1.00 97.81 103 GLU A CA 1
ATOM 732 C C . GLU A 1 103 ? 6.808 -2.949 0.108 1.00 97.81 103 GLU A C 1
ATOM 734 O O . GLU A 1 103 ? 6.438 -2.960 1.285 1.00 97.81 103 GLU A O 1
ATOM 739 N N . MET A 1 104 ? 6.365 -2.049 -0.778 1.00 97.50 104 MET A N 1
ATOM 740 C CA . MET A 1 104 ? 5.444 -0.970 -0.422 1.00 97.50 104 MET A CA 1
ATOM 741 C C . MET A 1 104 ? 4.073 -1.495 0.015 1.00 97.50 104 MET A C 1
ATOM 743 O O . MET A 1 104 ? 3.640 -1.187 1.122 1.00 97.50 104 MET A O 1
ATOM 747 N N . ILE A 1 105 ? 3.414 -2.350 -0.778 1.00 97.19 105 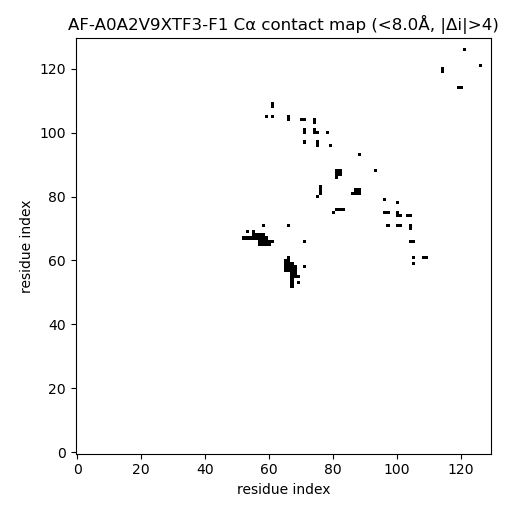ILE A N 1
ATOM 748 C CA . ILE A 1 105 ? 2.085 -2.873 -0.405 1.00 97.19 105 ILE A CA 1
ATOM 749 C C . ILE A 1 105 ? 2.124 -3.723 0.871 1.00 97.19 105 ILE A C 1
ATOM 751 O O . ILE A 1 105 ? 1.160 -3.739 1.634 1.00 97.19 105 ILE A O 1
ATOM 755 N N . ILE A 1 106 ? 3.240 -4.410 1.145 1.00 98.19 106 ILE A N 1
ATOM 756 C CA . ILE A 1 106 ? 3.431 -5.126 2.413 1.00 98.19 106 ILE A CA 1
ATOM 757 C C . ILE A 1 106 ? 3.513 -4.133 3.574 1.00 98.19 106 ILE A C 1
ATOM 759 O O . ILE A 1 106 ? 2.878 -4.345 4.610 1.00 98.19 106 ILE A O 1
ATOM 763 N N . PHE A 1 107 ? 4.284 -3.056 3.418 1.00 98.31 107 PHE A N 1
ATOM 764 C CA . PHE A 1 107 ? 4.384 -2.010 4.428 1.00 98.31 107 PHE A CA 1
ATOM 765 C C . PHE A 1 107 ? 3.032 -1.327 4.681 1.00 98.31 107 PHE A C 1
ATOM 767 O O . PHE A 1 107 ? 2.638 -1.178 5.839 1.00 98.31 107 PHE A O 1
ATOM 774 N N . GLU A 1 108 ? 2.303 -0.960 3.627 1.00 97.38 108 GLU A N 1
ATOM 775 C CA . GLU A 1 108 ? 0.978 -0.344 3.732 1.00 97.38 108 GLU A CA 1
ATOM 776 C C . GLU A 1 108 ? -0.023 -1.252 4.451 1.00 97.38 108 GLU A C 1
ATOM 778 O O . GLU A 1 108 ? -0.759 -0.784 5.320 1.00 97.38 108 GLU A O 1
ATOM 783 N N . GLU A 1 109 ? -0.009 -2.555 4.162 1.00 98.19 109 GLU A N 1
ATOM 784 C CA . GLU A 1 109 ? -0.869 -3.527 4.840 1.00 98.19 109 GLU A CA 1
ATOM 785 C C . GLU A 1 109 ? -0.516 -3.653 6.330 1.00 98.19 109 GLU A C 1
ATOM 787 O O . GLU A 1 109 ? -1.401 -3.644 7.188 1.00 98.19 109 GLU A O 1
ATOM 792 N N . LEU A 1 110 ? 0.775 -3.696 6.676 1.00 98.44 110 LEU A N 1
ATOM 793 C CA . LEU A 1 110 ? 1.208 -3.685 8.078 1.00 98.44 110 LEU A CA 1
ATOM 794 C C . LEU A 1 110 ? 0.768 -2.403 8.796 1.00 98.44 110 LEU A C 1
ATOM 796 O O . LEU A 1 110 ? 0.290 -2.460 9.933 1.00 98.44 110 LEU A O 1
ATOM 800 N N . LEU A 1 111 ? 0.896 -1.251 8.138 1.00 98.06 111 LEU A N 1
ATOM 801 C CA . LEU A 1 111 ? 0.472 0.034 8.681 1.00 98.06 111 LEU A CA 1
ATOM 802 C C . LEU A 1 111 ? -1.050 0.093 8.862 1.00 98.06 111 LEU A C 1
ATOM 804 O O . LEU A 1 111 ? -1.526 0.571 9.894 1.00 98.06 111 LEU A O 1
ATOM 808 N N . TYR A 1 112 ? -1.813 -0.434 7.905 1.00 97.19 112 TYR A N 1
ATOM 809 C CA . TYR A 1 112 ? -3.266 -0.544 7.984 1.00 97.19 112 TYR A CA 1
ATOM 810 C C . TYR A 1 112 ? -3.696 -1.412 9.171 1.00 97.19 112 TYR A C 1
ATOM 812 O O . TYR A 1 112 ? -4.499 -0.981 10.003 1.00 97.19 112 TYR A O 1
ATOM 820 N N . GLN A 1 113 ? -3.099 -2.595 9.326 1.00 98.12 113 GLN A N 1
ATOM 821 C CA . GLN A 1 113 ? -3.362 -3.475 10.467 1.00 98.12 113 GLN A CA 1
ATOM 822 C C . GLN A 1 113 ? -3.008 -2.811 11.803 1.00 98.12 113 GLN A C 1
ATOM 824 O O . GLN A 1 113 ? -3.748 -2.954 12.782 1.00 98.12 113 GLN A O 1
ATOM 829 N N . GLN A 1 114 ? -1.907 -2.058 11.857 1.00 98.00 114 GLN A N 1
ATOM 830 C CA . GLN A 1 114 ? -1.529 -1.304 13.051 1.00 98.00 114 GLN A CA 1
ATOM 831 C C . GLN A 1 114 ? -2.542 -0.195 13.363 1.00 98.00 114 GLN A C 1
ATOM 833 O O . GLN A 1 114 ? -2.961 -0.055 14.513 1.00 98.00 114 GLN A O 1
ATOM 838 N N . ALA A 1 115 ? -2.988 0.558 12.355 1.00 97.88 115 ALA A N 1
ATOM 839 C CA . ALA A 1 115 ? -4.009 1.588 12.513 1.00 97.88 115 ALA A CA 1
ATOM 840 C C . ALA A 1 115 ? -5.327 1.002 13.046 1.00 97.88 115 ALA A C 1
ATOM 842 O O . ALA A 1 115 ? -5.924 1.575 13.959 1.00 97.88 115 ALA A O 1
ATOM 843 N N . LEU A 1 116 ? -5.741 -0.169 12.549 1.00 96.88 116 LEU A N 1
ATOM 844 C CA . LEU A 1 116 ? -6.904 -0.894 13.064 1.00 96.88 116 LEU A CA 1
ATOM 845 C C . LEU A 1 116 ? -6.719 -1.315 14.525 1.00 96.88 116 LEU A C 1
ATOM 847 O O . LEU A 1 116 ? -7.611 -1.095 15.348 1.00 96.88 116 LEU A O 1
ATOM 851 N N . ARG A 1 117 ? -5.555 -1.877 14.870 1.00 97.38 117 ARG A N 1
ATOM 852 C CA . ARG A 1 117 ? -5.224 -2.298 16.241 1.00 97.38 117 ARG A CA 1
ATOM 853 C C . ARG A 1 117 ? -5.280 -1.130 17.225 1.00 97.38 117 ARG A C 1
ATOM 855 O O . ARG A 1 117 ? -5.806 -1.276 18.326 1.00 97.38 117 ARG A O 1
ATOM 862 N N . GLU A 1 118 ? -4.769 0.027 16.820 1.00 98.25 118 GLU A N 1
ATOM 863 C CA . GLU A 1 118 ? -4.779 1.257 17.614 1.00 98.25 118 GLU A CA 1
ATOM 864 C C . GLU A 1 118 ? -6.093 2.046 17.524 1.00 98.25 118 GLU A C 1
ATOM 866 O O . GLU A 1 118 ? -6.219 3.092 18.162 1.00 98.25 118 GLU A O 1
ATOM 871 N N . LYS A 1 119 ? -7.077 1.571 16.748 1.00 97.00 119 LYS A N 1
ATOM 872 C CA . LYS A 1 119 ? -8.349 2.268 16.494 1.00 97.00 119 LYS A CA 1
ATOM 873 C C . LYS A 1 119 ? -8.141 3.692 15.956 1.00 97.00 119 LYS A C 1
ATOM 875 O O . LYS A 1 119 ? -8.879 4.615 16.301 1.00 97.00 119 LYS A O 1
ATOM 880 N N . ARG A 1 120 ? -7.121 3.890 15.116 1.00 96.44 120 ARG A N 1
ATOM 881 C CA . ARG A 1 120 ? -6.870 5.160 14.426 1.00 96.44 120 ARG A CA 1
ATOM 882 C C . ARG A 1 120 ? -7.899 5.335 13.314 1.00 96.44 120 ARG A C 1
ATOM 884 O O . ARG A 1 120 ? -8.057 4.464 12.466 1.00 96.44 120 ARG A O 1
ATOM 891 N N . THR A 1 121 ? -8.567 6.481 13.295 1.00 93.56 121 THR A N 1
ATOM 892 C CA . THR A 1 121 ? -9.556 6.832 12.268 1.00 93.56 121 THR A CA 1
ATOM 893 C C . THR A 1 121 ? -9.256 8.207 11.690 1.00 93.56 121 THR A C 1
ATOM 895 O O . THR A 1 121 ? -8.809 9.105 12.406 1.00 93.56 121 THR A O 1
ATOM 898 N N . VAL A 1 122 ? -9.550 8.400 10.406 1.00 89.94 122 VAL A N 1
ATOM 899 C CA . VAL A 1 122 ? -9.501 9.713 9.753 1.00 89.94 122 VAL A CA 1
ATOM 900 C C . VAL A 1 122 ? -10.931 10.229 9.625 1.00 89.94 122 VAL A C 1
ATOM 902 O O . VAL A 1 122 ? -11.780 9.549 9.058 1.00 89.94 122 VAL A O 1
ATOM 905 N N . ALA A 1 123 ? -11.206 11.413 10.177 1.00 93.62 123 ALA A N 1
ATOM 906 C CA . ALA A 1 123 ? -12.522 12.042 10.072 1.00 93.62 123 ALA A CA 1
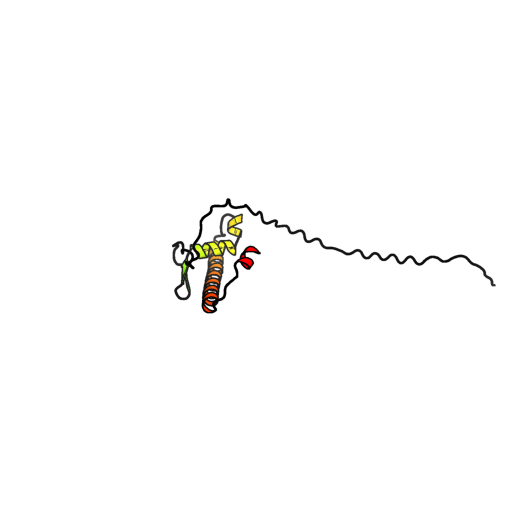ATOM 907 C C . ALA A 1 123 ? -12.856 12.374 8.606 1.00 93.62 123 ALA A C 1
ATOM 909 O O . ALA A 1 123 ? -11.981 12.823 7.859 1.00 93.62 123 ALA A O 1
ATOM 910 N N . SER A 1 124 ? -14.113 12.183 8.200 1.00 90.31 124 SER A N 1
ATOM 911 C CA . SER A 1 124 ? -14.573 12.377 6.818 1.00 90.31 124 SER A CA 1
ATOM 912 C C . SER A 1 124 ? -14.302 13.781 6.285 1.00 90.31 124 SER A C 1
ATOM 914 O O . SER A 1 124 ? -13.916 13.941 5.130 1.00 90.31 124 SER A O 1
ATOM 916 N N . GLU A 1 125 ? -14.422 14.800 7.133 1.00 94.81 125 GLU A N 1
ATOM 917 C CA . GLU A 1 125 ? -14.189 16.201 6.770 1.00 94.81 125 GLU A CA 1
ATOM 918 C C . GLU A 1 125 ? -12.725 16.439 6.378 1.00 94.81 125 GLU A C 1
ATOM 920 O O . GLU A 1 125 ? -12.425 17.326 5.580 1.00 94.81 125 GLU A O 1
ATOM 925 N N . ARG A 1 126 ? -11.794 15.637 6.919 1.00 91.69 126 ARG A N 1
ATOM 926 C CA . ARG A 1 126 ? -10.374 15.705 6.550 1.00 91.69 126 ARG A CA 1
ATOM 927 C C . ARG A 1 126 ? -10.102 15.077 5.187 1.00 91.69 126 ARG A C 1
ATOM 929 O O . ARG A 1 126 ? -9.194 15.542 4.511 1.00 91.69 126 ARG A O 1
ATOM 936 N N . LEU A 1 127 ? -10.881 14.073 4.781 1.00 89.06 127 LEU A N 1
ATOM 937 C CA . LEU A 1 127 ? -10.752 13.423 3.471 1.00 89.06 127 LEU A CA 1
ATOM 938 C C . LEU A 1 127 ? -11.277 14.302 2.326 1.00 89.06 127 LEU A C 1
ATOM 940 O O . LEU A 1 127 ? -10.825 14.167 1.202 1.00 89.06 127 LEU A O 1
ATOM 944 N N . GLN A 1 128 ? -12.208 15.221 2.597 1.00 90.81 128 GLN A N 1
ATOM 945 C CA . GLN A 1 128 ? -12.763 16.130 1.581 1.00 90.81 128 GLN A CA 1
ATOM 946 C C . GLN A 1 128 ? -11.866 17.344 1.280 1.00 90.81 128 GLN A C 1
ATOM 948 O O . GLN A 1 128 ? -12.165 18.112 0.370 1.00 90.81 128 GLN A O 1
ATOM 953 N N . ARG A 1 129 ? -10.805 17.561 2.071 1.00 84.25 129 ARG A N 1
ATOM 954 C CA . ARG A 1 129 ? -9.894 18.714 1.939 1.00 84.25 129 ARG A CA 1
ATOM 955 C C . ARG A 1 129 ? -8.615 18.398 1.145 1.00 84.25 129 ARG A C 1
ATOM 957 O O . ARG A 1 129 ? -7.823 19.309 0.921 1.00 84.25 129 ARG A O 1
ATOM 964 N N . SER A 1 130 ? -8.389 17.138 0.775 1.00 58.28 130 SER A N 1
ATOM 965 C CA . SER A 1 130 ? -7.260 16.702 -0.065 1.00 58.28 130 SER A CA 1
ATOM 966 C C . SER A 1 130 ? -7.562 16.881 -1.544 1.00 58.28 130 SER A C 1
ATOM 968 O O . SER A 1 130 ? -6.652 17.328 -2.268 1.00 58.28 130 SER A O 1
#

Solvent-accessible surface area (backbone atoms only — not comparable to full-atom values): 8902 Å² total; per-residue (Å²): 133,91,80,91,83,89,84,85,79,88,80,78,86,77,83,79,84,79,81,82,78,83,77,83,77,81,77,76,90,70,78,80,81,78,77,79,76,82,85,73,94,68,93,74,83,89,65,96,66,76,76,82,75,68,85,44,60,77,73,48,72,61,98,82,46,75,42,24,48,55,58,40,51,54,36,33,53,65,79,43,53,55,30,79,77,68,78,43,71,60,76,92,49,41,67,60,46,52,48,55,23,48,56,47,56,52,50,52,49,53,50,50,54,49,32,58,75,70,66,62,78,81,58,69,75,63,66,75,74,114

Secondary structure (DSSP, 8-state):
-----------------------------------PPP----------PPP----PPEEEEETTEEEEHHHHHHHHHHH-THHHHHTS--GGGHHHHHHHHHHHHHHHHHHHHHHHHTT----HHHHTT-

Radius of gyration: 32.02 Å; Cα contacts (8 Å, |Δi|>4): 58; chains: 1; bounding box: 73×100×40 Å

pLDDT: mean 74.05, std 20.9, range [36.16, 98.44]

Mean predicted aligned error: 18.06 Å